Protein AF-A0A6B3HXG4-F1 (afdb_monomer_lite)

Radius of gyration: 17.67 Å; chains: 1; bounding box: 47×29×45 Å

Foldseek 3Di:
DADDPDPDRDDDDDDPDPCPLVDPDPDPVNQEDEAEDAECALVPVVLVVQVVSCVPRNHQEYEYEYQEYAYDPVSVVVVVVSCVVSNHHYHYDYNYYHYDDDDPCNVVVVVVVVVVVVD

Sequence (119 aa):
FEEAHSHATSHLLLPENPGLLAGGGTGSDASVLVLVDDEFSTGNTVLNTIRALHESHPRERYVIVALVDMRSAGDRDRLTAFAAEIGARVDLVTRSSGTVTLPEGVLERGQALVAAQEA

Structure (mmCIF, N/CA/C/O backbone):
data_AF-A0A6B3HXG4-F1
#
_entry.id   AF-A0A6B3HXG4-F1
#
loop_
_atom_site.group_PDB
_atom_site.id
_atom_site.type_symbol
_atom_site.label_atom_id
_atom_site.label_alt_id
_atom_site.label_comp_id
_atom_site.label_asym_id
_atom_site.label_entity_id
_atom_site.label_seq_id
_atom_site.pdbx_PDB_ins_code
_atom_site.Cartn_x
_atom_site.Cartn_y
_atom_site.Cartn_z
_atom_site.occupancy
_atom_site.B_iso_or_equiv
_atom_site.auth_seq_id
_atom_site.auth_comp_id
_atom_site.auth_asym_id
_atom_site.auth_atom_id
_atom_site.pdbx_PDB_model_num
ATOM 1 N N . PHE A 1 1 ? 4.402 11.882 -0.280 1.00 63.53 1 PHE A N 1
ATOM 2 C CA . PHE A 1 1 ? 3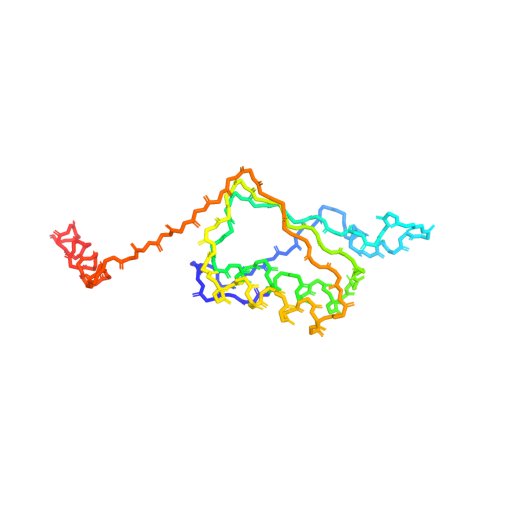.053 11.870 -0.892 1.00 63.53 1 PHE A CA 1
ATOM 3 C C . PHE A 1 1 ? 2.028 12.216 0.180 1.00 63.53 1 PHE A C 1
ATOM 5 O O . PHE A 1 1 ? 2.400 12.252 1.353 1.00 63.53 1 PHE A O 1
ATOM 12 N N . GLU A 1 2 ? 0.785 12.507 -0.208 1.00 52.22 2 GLU A N 1
ATOM 13 C CA . GLU A 1 2 ? -0.294 12.813 0.738 1.00 52.22 2 GLU A CA 1
ATOM 14 C C . GLU A 1 2 ? -1.168 11.586 0.999 1.00 52.22 2 GLU A C 1
ATOM 16 O O . GLU A 1 2 ? -1.520 10.871 0.062 1.00 52.22 2 GLU A O 1
ATOM 21 N N . GLU A 1 3 ? -1.524 11.348 2.261 1.00 54.12 3 GLU A N 1
ATOM 22 C CA . GLU A 1 3 ? -2.421 10.260 2.638 1.00 54.12 3 GLU A CA 1
ATOM 23 C C . GLU A 1 3 ? -3.464 10.645 3.683 1.00 54.12 3 GLU A C 1
ATOM 25 O O . GLU A 1 3 ? -3.188 11.389 4.620 1.00 54.12 3 GLU A O 1
ATOM 30 N N . ALA A 1 4 ? -4.674 10.100 3.531 1.00 49.00 4 ALA A N 1
ATOM 31 C CA . ALA A 1 4 ? -5.860 10.528 4.273 1.00 49.00 4 ALA A CA 1
ATOM 32 C C . ALA A 1 4 ? -6.004 9.936 5.692 1.00 49.00 4 ALA A C 1
ATOM 34 O O . ALA A 1 4 ? -7.053 10.114 6.310 1.00 49.00 4 ALA A O 1
ATOM 35 N N . HIS A 1 5 ? -5.002 9.230 6.230 1.00 47.88 5 HIS A N 1
ATOM 36 C CA . HIS A 1 5 ? -5.182 8.415 7.446 1.00 47.88 5 HIS A CA 1
ATOM 37 C C . HIS A 1 5 ? -4.106 8.565 8.530 1.00 47.88 5 HIS A C 1
ATOM 39 O O . HIS A 1 5 ? -3.957 7.688 9.373 1.00 47.88 5 HIS A O 1
ATOM 45 N N . SER A 1 6 ? -3.405 9.697 8.589 1.00 45.28 6 SER A N 1
ATOM 46 C CA . SER A 1 6 ? -2.519 10.008 9.716 1.00 45.28 6 SER A CA 1
ATOM 47 C C . SER A 1 6 ? -2.683 11.472 10.130 1.00 45.28 6 SER A C 1
ATOM 49 O O . SER A 1 6 ? -2.967 12.332 9.297 1.00 45.28 6 SER A O 1
ATOM 51 N N . HIS A 1 7 ? -2.490 11.775 11.419 1.00 51.09 7 HIS A N 1
ATOM 52 C CA . HIS A 1 7 ? -2.444 13.148 11.946 1.00 51.09 7 HIS A CA 1
ATOM 53 C C . HIS A 1 7 ? -1.401 14.039 11.228 1.00 51.09 7 HIS A C 1
ATOM 55 O O . HIS A 1 7 ? -1.450 15.261 11.356 1.00 51.09 7 HIS A O 1
ATOM 61 N N . ALA A 1 8 ? -0.502 13.440 10.439 1.00 53.88 8 ALA A N 1
ATOM 62 C CA . ALA A 1 8 ? 0.290 14.083 9.401 1.00 53.88 8 ALA A CA 1
ATOM 63 C C . ALA A 1 8 ? -0.105 13.529 8.017 1.00 53.88 8 ALA A C 1
ATOM 65 O O . ALA A 1 8 ? 0.193 12.381 7.683 1.00 53.88 8 ALA A O 1
ATOM 66 N N . THR A 1 9 ? -0.760 14.347 7.192 1.00 60.44 9 THR A N 1
ATOM 67 C CA . THR A 1 9 ? -1.120 13.980 5.811 1.00 60.44 9 THR A CA 1
ATOM 68 C C . THR A 1 9 ? 0.111 13.843 4.914 1.00 60.44 9 THR A C 1
ATOM 70 O O . THR A 1 9 ? 0.087 13.091 3.943 1.00 60.44 9 THR A O 1
ATOM 73 N N . SER A 1 10 ? 1.208 14.523 5.255 1.00 64.25 10 SER A N 1
ATOM 74 C CA . SER A 1 10 ? 2.459 14.518 4.496 1.00 64.25 10 SER A CA 1
ATOM 75 C C . SER A 1 10 ? 3.390 13.381 4.909 1.00 64.25 10 SER A C 1
ATOM 77 O O . SER A 1 10 ? 3.860 13.332 6.043 1.00 64.25 10 SER A O 1
ATOM 79 N N . HIS A 1 11 ? 3.749 12.535 3.944 1.00 69.31 11 HIS A N 1
ATOM 80 C CA . HIS A 1 11 ? 4.771 11.501 4.097 1.00 69.31 11 HIS A CA 1
ATOM 81 C C . HIS A 1 11 ? 6.056 11.923 3.376 1.00 69.31 11 HIS A C 1
ATOM 83 O O . HIS A 1 11 ? 6.038 12.183 2.164 1.00 69.31 11 HIS A O 1
ATOM 89 N N . LEU A 1 12 ? 7.165 11.989 4.121 1.00 76.94 12 LEU A N 1
ATOM 90 C CA . LEU A 1 12 ? 8.499 12.327 3.618 1.00 76.94 12 LEU A CA 1
ATOM 91 C C . LEU A 1 12 ? 9.377 11.075 3.541 1.00 76.94 12 LEU A C 1
ATOM 93 O O . LEU A 1 12 ? 9.409 10.274 4.470 1.00 76.94 12 LEU A O 1
ATOM 97 N N . LEU A 1 13 ? 10.137 10.949 2.455 1.00 74.94 13 LEU A N 1
ATOM 98 C CA . LEU A 1 13 ? 11.210 9.965 2.323 1.00 74.94 13 LEU A CA 1
ATOM 99 C C . LEU A 1 13 ? 12.536 10.692 2.541 1.00 74.94 13 LEU A C 1
ATOM 101 O O . LEU A 1 13 ? 12.900 11.558 1.748 1.00 74.94 13 LEU A O 1
ATOM 105 N N . LEU A 1 14 ? 13.232 10.367 3.630 1.00 80.81 14 LEU A N 1
ATOM 106 C CA . LEU A 1 14 ? 14.426 11.086 4.086 1.00 80.81 14 LEU A CA 1
ATOM 107 C C . LEU A 1 14 ? 15.634 10.141 4.157 1.00 80.81 14 LEU A C 1
ATOM 109 O O . LEU A 1 14 ? 16.072 9.787 5.253 1.00 80.81 14 LEU A O 1
ATOM 113 N N . PRO A 1 15 ? 16.162 9.674 3.012 1.00 76.69 15 PRO A N 1
ATOM 114 C CA . PRO A 1 15 ? 17.366 8.862 3.026 1.00 76.69 15 PRO A CA 1
ATOM 115 C C . PRO A 1 15 ? 18.561 9.709 3.482 1.00 76.69 15 PRO A C 1
ATOM 117 O O . PRO A 1 15 ? 18.754 10.826 3.006 1.00 76.69 15 PRO A O 1
ATOM 120 N N . GLU A 1 16 ? 19.396 9.159 4.366 1.00 81.50 16 GLU A N 1
ATOM 121 C CA . GLU A 1 16 ? 20.636 9.815 4.813 1.00 81.50 16 GLU A CA 1
ATOM 122 C C . GLU A 1 16 ? 21.573 10.117 3.631 1.00 81.50 16 GLU A C 1
ATOM 124 O O . GLU A 1 16 ? 22.223 11.159 3.586 1.00 81.50 16 GLU A O 1
ATOM 129 N N . ASN A 1 17 ? 21.590 9.227 2.633 1.00 80.75 17 ASN A N 1
ATOM 130 C CA . ASN A 1 17 ? 22.252 9.443 1.355 1.00 80.75 17 ASN A CA 1
ATOM 131 C C . ASN A 1 17 ? 21.224 9.877 0.288 1.00 80.75 17 ASN A C 1
ATOM 133 O O . ASN A 1 17 ? 20.439 9.037 -0.160 1.00 80.75 17 ASN A O 1
ATOM 137 N N . PRO A 1 18 ? 21.259 11.128 -0.209 1.00 75.88 18 PRO A N 1
ATOM 138 C CA . PRO A 1 18 ? 20.359 11.591 -1.271 1.00 75.88 18 PRO A CA 1
ATOM 139 C C . PRO A 1 18 ? 20.470 10.782 -2.573 1.00 75.88 18 PRO A C 1
ATOM 141 O O . PRO A 1 18 ? 19.511 10.683 -3.334 1.00 75.88 18 PRO A O 1
ATOM 144 N N . GLY A 1 19 ? 21.631 10.169 -2.825 1.00 77.12 19 GLY A N 1
ATOM 145 C CA . GLY A 1 19 ? 21.877 9.309 -3.980 1.00 77.12 19 GLY A CA 1
ATOM 146 C C . GLY A 1 19 ? 21.334 7.885 -3.839 1.00 77.12 19 GLY A C 1
ATOM 147 O O . GLY A 1 19 ? 21.399 7.131 -4.808 1.00 77.12 19 GLY A O 1
ATOM 148 N N . LEU A 1 20 ? 20.787 7.508 -2.673 1.00 78.69 20 LEU A N 1
ATOM 149 C CA . LEU A 1 20 ? 20.285 6.154 -2.406 1.00 78.69 20 LEU A CA 1
ATOM 150 C C . LEU A 1 20 ? 19.257 5.709 -3.453 1.00 78.69 20 LEU A C 1
ATOM 152 O O . LEU A 1 20 ? 19.297 4.577 -3.925 1.00 78.69 20 LEU A O 1
ATOM 156 N N . LEU A 1 21 ? 18.356 6.617 -3.836 1.00 79.00 21 LEU A N 1
ATOM 157 C CA . LEU A 1 21 ? 17.313 6.348 -4.826 1.00 79.00 21 LEU A CA 1
ATOM 158 C C . LEU A 1 21 ? 17.774 6.649 -6.259 1.00 79.00 21 LEU A C 1
ATOM 160 O O . LEU A 1 21 ? 17.284 6.023 -7.194 1.00 79.00 21 LEU A O 1
ATOM 164 N N . ALA A 1 22 ? 18.756 7.536 -6.442 1.00 73.44 22 ALA A N 1
ATOM 165 C CA . ALA A 1 22 ? 19.298 7.898 -7.754 1.00 73.44 22 ALA A CA 1
ATOM 166 C C . ALA A 1 22 ? 20.167 6.791 -8.385 1.00 73.44 22 ALA A C 1
ATOM 168 O O . ALA A 1 22 ? 20.437 6.814 -9.586 1.00 73.44 22 ALA A O 1
ATOM 169 N N . GLY A 1 23 ? 20.605 5.811 -7.588 1.00 60.78 23 GLY A N 1
ATOM 170 C CA . GLY A 1 23 ? 21.367 4.656 -8.048 1.00 60.78 23 GLY A CA 1
ATOM 171 C C . GLY A 1 23 ? 20.536 3.704 -8.910 1.00 60.78 23 GLY A C 1
ATOM 172 O O . GLY A 1 23 ? 19.969 2.730 -8.414 1.00 60.78 23 GLY A O 1
ATOM 173 N N . GLY A 1 24 ? 20.509 3.949 -10.217 1.00 55.53 24 GLY A N 1
ATOM 174 C CA . GLY A 1 24 ? 20.371 2.900 -11.225 1.00 55.53 24 GLY A CA 1
ATOM 175 C C . GLY A 1 24 ? 21.739 2.256 -11.433 1.00 55.53 24 GLY A C 1
ATOM 176 O O . GLY A 1 24 ? 22.438 2.571 -12.391 1.00 55.53 24 GLY A O 1
ATOM 177 N N . GLY A 1 25 ? 22.183 1.436 -10.477 1.00 48.56 25 GLY A N 1
ATOM 178 C CA . GLY A 1 25 ? 23.403 0.650 -10.631 1.00 48.56 25 GLY A CA 1
ATOM 179 C C . GLY A 1 25 ? 23.334 -0.173 -11.916 1.00 48.56 25 GLY A C 1
ATOM 180 O O . GLY A 1 25 ? 22.321 -0.796 -12.220 1.00 48.56 25 GLY A O 1
ATOM 181 N N . THR A 1 26 ? 24.408 -0.156 -12.694 1.00 44.62 26 THR A N 1
ATOM 182 C CA . THR A 1 26 ? 24.570 -0.972 -13.894 1.00 44.62 26 THR A CA 1
ATOM 183 C C . THR A 1 26 ? 24.757 -2.439 -13.488 1.00 44.62 26 THR A C 1
ATOM 185 O O . THR A 1 26 ? 25.866 -2.959 -13.436 1.00 44.62 26 THR A O 1
ATOM 188 N N . GLY A 1 27 ? 23.653 -3.094 -13.129 1.00 51.31 27 GLY A N 1
ATOM 189 C CA . GLY A 1 27 ? 23.589 -4.481 -12.672 1.00 51.31 27 GLY A CA 1
ATOM 190 C C . GLY A 1 27 ? 22.197 -4.830 -12.130 1.00 51.31 27 GLY A C 1
ATOM 191 O O . GLY A 1 27 ? 21.452 -3.947 -11.712 1.00 51.31 27 GLY A O 1
ATOM 192 N N . SER A 1 28 ? 21.843 -6.120 -12.128 1.00 50.38 28 SER A N 1
ATOM 193 C CA . SER A 1 28 ? 20.509 -6.635 -11.757 1.00 50.38 28 SER A CA 1
ATOM 194 C C . SER A 1 28 ? 20.008 -6.208 -10.371 1.00 50.38 28 SER A C 1
ATOM 196 O O . SER A 1 28 ? 18.801 -6.195 -10.144 1.00 50.38 28 SER A O 1
ATOM 198 N N . ASP A 1 29 ? 20.904 -5.826 -9.459 1.00 51.44 29 ASP A N 1
ATOM 199 C CA . ASP A 1 29 ? 20.582 -5.542 -8.054 1.00 51.44 29 ASP A CA 1
ATOM 200 C C . ASP A 1 29 ? 20.055 -4.118 -7.802 1.00 51.44 29 ASP A C 1
ATOM 202 O O . ASP A 1 29 ? 19.452 -3.863 -6.764 1.00 51.44 29 ASP A O 1
ATOM 206 N N . ALA A 1 30 ? 20.197 -3.190 -8.756 1.00 61.25 30 ALA A N 1
ATOM 207 C CA . ALA A 1 30 ? 19.625 -1.842 -8.641 1.00 61.25 30 ALA A CA 1
ATOM 208 C C . ALA A 1 30 ? 18.142 -1.753 -9.061 1.00 61.25 30 ALA A C 1
ATOM 210 O O . ALA A 1 30 ? 17.534 -0.680 -9.018 1.00 61.25 30 ALA A O 1
ATOM 211 N N . SER A 1 31 ? 17.558 -2.875 -9.484 1.00 76.75 31 SER A N 1
ATOM 212 C CA . SER A 1 31 ? 16.191 -2.962 -10.009 1.00 76.75 31 SER A CA 1
ATOM 213 C C . SER A 1 31 ? 15.133 -3.265 -8.942 1.00 76.75 31 SER A C 1
ATOM 215 O O . SER A 1 31 ? 13.940 -3.122 -9.221 1.00 76.75 31 SER A O 1
ATOM 217 N N . VAL A 1 32 ? 15.555 -3.677 -7.736 1.00 88.19 32 VAL A N 1
ATOM 218 C CA . VAL A 1 32 ? 14.667 -4.128 -6.657 1.00 88.19 32 VAL A CA 1
ATOM 219 C C . VAL A 1 32 ? 14.672 -3.134 -5.504 1.00 88.19 32 VAL A C 1
ATOM 221 O O . VAL A 1 32 ? 15.719 -2.853 -4.927 1.00 88.19 32 VAL A O 1
ATOM 224 N N . LEU A 1 33 ? 13.491 -2.653 -5.118 1.00 90.44 33 LEU A N 1
ATOM 225 C CA . LEU A 1 33 ? 13.307 -1.886 -3.888 1.00 90.44 33 LEU A CA 1
ATOM 226 C C . LEU A 1 33 ? 12.501 -2.691 -2.869 1.00 90.44 33 LEU A C 1
ATOM 228 O O . LEU A 1 33 ? 11.417 -3.182 -3.181 1.00 90.44 33 LEU A O 1
ATOM 232 N N . VAL A 1 34 ? 13.018 -2.793 -1.644 1.00 92.81 34 VAL A N 1
ATOM 233 C CA . VAL A 1 34 ? 12.336 -3.460 -0.530 1.00 92.81 34 VAL A CA 1
ATOM 234 C C . VAL A 1 34 ? 11.747 -2.412 0.411 1.00 92.81 34 VAL A C 1
ATOM 236 O O . VAL A 1 34 ? 12.471 -1.544 0.895 1.00 92.81 34 VAL A O 1
ATOM 239 N N . LEU A 1 35 ? 10.445 -2.498 0.672 1.00 93.31 35 LEU A N 1
ATOM 240 C CA . LEU A 1 35 ? 9.723 -1.684 1.649 1.00 93.31 35 LEU A CA 1
ATOM 241 C C . LEU A 1 35 ? 9.332 -2.583 2.817 1.00 93.31 35 LEU A C 1
ATOM 243 O O . LEU A 1 35 ? 8.764 -3.650 2.597 1.00 93.31 35 LEU A O 1
ATOM 247 N N . VAL A 1 36 ? 9.664 -2.175 4.038 1.00 93.44 36 VAL A N 1
ATOM 248 C CA . VAL A 1 36 ? 9.428 -2.973 5.245 1.00 93.44 36 VAL A CA 1
ATOM 249 C C . VAL A 1 36 ? 8.475 -2.221 6.155 1.00 93.44 36 VAL A C 1
ATOM 251 O O . VAL A 1 36 ? 8.711 -1.048 6.432 1.00 93.44 36 VAL A O 1
ATOM 254 N N . ASP A 1 37 ? 7.443 -2.912 6.621 1.00 91.25 37 ASP A N 1
ATOM 255 C CA . ASP A 1 37 ? 6.470 -2.404 7.583 1.00 91.25 37 ASP A CA 1
ATOM 256 C C . ASP A 1 37 ? 6.141 -3.477 8.635 1.00 91.25 37 ASP A C 1
ATOM 258 O O . ASP A 1 37 ? 6.542 -4.639 8.498 1.00 91.25 37 ASP A O 1
ATOM 262 N N . ASP A 1 38 ? 5.441 -3.120 9.706 1.00 93.19 38 ASP A N 1
ATOM 263 C CA . ASP A 1 38 ? 4.973 -4.103 10.685 1.00 93.19 38 ASP A CA 1
ATOM 264 C C . ASP A 1 38 ? 3.702 -4.824 10.208 1.00 93.19 38 ASP A C 1
ATOM 266 O O . ASP A 1 38 ? 3.624 -6.056 10.288 1.00 93.19 38 ASP A O 1
ATOM 270 N N . GLU A 1 39 ? 2.752 -4.108 9.614 1.00 93.38 39 GLU A N 1
ATOM 271 C CA . GLU A 1 39 ? 1.508 -4.664 9.086 1.00 93.38 39 GLU A CA 1
ATOM 272 C C . GLU A 1 39 ? 1.168 -4.204 7.667 1.00 93.38 39 GLU A C 1
ATOM 274 O O . GLU A 1 39 ? 1.610 -3.174 7.170 1.00 93.38 39 GLU A O 1
ATOM 279 N N . PHE A 1 40 ? 0.334 -4.995 6.991 1.00 93.31 40 PHE A N 1
ATOM 280 C CA . PHE A 1 40 ? -0.210 -4.653 5.687 1.00 93.31 40 PHE A CA 1
ATOM 281 C C . PHE A 1 40 ? -1.738 -4.726 5.709 1.00 93.31 40 PHE A C 1
ATOM 283 O O . PHE A 1 40 ? -2.320 -5.797 5.538 1.00 93.31 40 PHE A O 1
ATOM 290 N N . SER A 1 41 ? -2.389 -3.585 5.963 1.00 91.25 41 SER A N 1
ATOM 291 C CA . SER A 1 41 ? -3.842 -3.475 6.168 1.00 91.25 41 SER A CA 1
ATOM 292 C C . SER A 1 41 ? -4.619 -3.248 4.864 1.00 91.25 41 SER A C 1
ATOM 294 O O . SER A 1 41 ? -4.909 -4.204 4.161 1.00 91.25 41 SER A O 1
ATOM 296 N N . THR A 1 42 ? -4.955 -2.009 4.493 1.00 91.00 42 THR A N 1
ATOM 297 C CA . THR A 1 42 ? -5.546 -1.696 3.168 1.00 91.00 42 THR A CA 1
ATOM 298 C C . THR A 1 42 ? -4.486 -1.616 2.068 1.00 91.00 42 THR A C 1
ATOM 300 O O . THR A 1 42 ? -4.794 -1.703 0.880 1.00 91.00 42 THR A O 1
ATOM 303 N N . GLY A 1 43 ? -3.228 -1.426 2.471 1.00 90.69 43 GLY A N 1
ATOM 304 C CA . GLY A 1 43 ? -2.074 -1.270 1.596 1.00 90.69 43 GLY A CA 1
ATOM 305 C C . GLY A 1 43 ? -1.917 0.113 0.964 1.00 90.69 43 GLY A C 1
ATOM 306 O O . GLY A 1 43 ? -0.907 0.333 0.302 1.00 90.69 43 GLY A O 1
ATOM 307 N N . ASN A 1 44 ? -2.847 1.052 1.179 1.00 91.44 44 ASN A N 1
ATOM 308 C CA . ASN A 1 44 ? -2.802 2.375 0.543 1.00 91.44 44 ASN A CA 1
ATOM 309 C C . ASN A 1 44 ? -1.447 3.078 0.756 1.00 91.44 44 ASN A C 1
ATOM 311 O O . ASN A 1 44 ? -0.860 3.541 -0.223 1.00 91.44 44 ASN A O 1
ATOM 315 N N . THR A 1 45 ? -0.900 3.042 1.979 1.00 88.25 45 THR A N 1
ATOM 316 C CA . THR A 1 45 ? 0.350 3.744 2.330 1.00 88.25 45 THR A CA 1
ATOM 317 C C . THR A 1 45 ? 1.517 3.276 1.501 1.00 88.25 45 THR A C 1
ATOM 319 O O . THR A 1 45 ? 2.227 4.083 0.893 1.00 88.25 45 THR A O 1
ATOM 322 N N . VAL A 1 46 ? 1.683 1.963 1.384 1.00 91.94 46 VAL A N 1
ATOM 323 C CA . VAL A 1 46 ? 2.755 1.415 0.563 1.00 91.94 46 VAL A CA 1
ATOM 324 C C . VAL A 1 46 ? 2.508 1.678 -0.920 1.00 91.94 46 VAL A C 1
ATOM 326 O O . VAL A 1 46 ? 3.455 1.981 -1.635 1.00 91.94 46 VAL A O 1
ATOM 329 N N . LEU A 1 47 ? 1.260 1.602 -1.396 1.00 94.31 47 LEU A N 1
ATOM 330 C CA . LEU A 1 47 ? 0.938 1.824 -2.809 1.00 94.31 47 LEU A CA 1
ATOM 331 C C . LEU A 1 47 ? 1.252 3.264 -3.225 1.00 94.31 47 LEU A C 1
ATOM 333 O O . LEU A 1 47 ? 1.899 3.491 -4.247 1.00 94.31 47 LEU A O 1
ATOM 337 N N . ASN A 1 48 ? 0.859 4.233 -2.401 1.00 92.75 48 ASN A N 1
ATOM 338 C CA . ASN A 1 48 ? 1.147 5.644 -2.625 1.00 92.75 48 ASN A CA 1
ATOM 339 C C . ASN A 1 48 ? 2.650 5.942 -2.500 1.00 92.75 48 ASN A C 1
ATOM 341 O O . ASN A 1 48 ? 3.193 6.716 -3.292 1.00 92.75 48 ASN A O 1
ATOM 345 N N . THR A 1 49 ? 3.346 5.264 -1.580 1.00 91.81 49 THR A N 1
ATOM 346 C CA . THR A 1 49 ? 4.814 5.312 -1.477 1.00 91.81 49 THR A CA 1
ATOM 347 C C . THR A 1 49 ? 5.477 4.815 -2.756 1.00 91.81 49 THR A C 1
ATOM 349 O O . THR A 1 49 ? 6.320 5.511 -3.324 1.00 91.81 49 THR A O 1
ATOM 352 N N . ILE A 1 50 ? 5.086 3.628 -3.233 1.00 94.12 50 ILE A N 1
ATOM 353 C CA . ILE A 1 50 ? 5.629 3.029 -4.453 1.00 94.12 50 ILE A CA 1
ATOM 354 C C . ILE A 1 50 ? 5.346 3.935 -5.644 1.00 94.12 50 I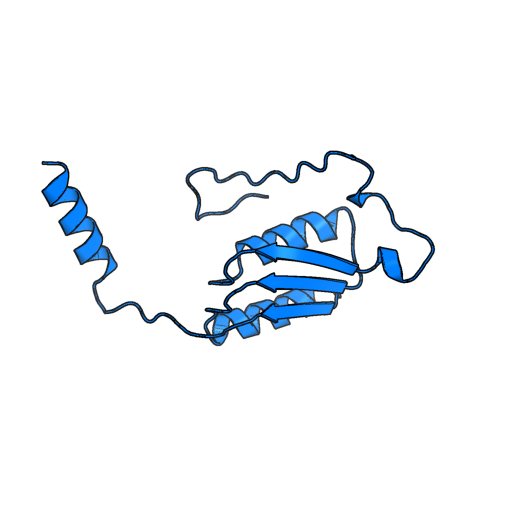LE A C 1
ATOM 356 O O . ILE A 1 50 ? 6.256 4.160 -6.428 1.00 94.12 50 ILE A O 1
ATOM 360 N N . ARG A 1 51 ? 4.138 4.496 -5.767 1.00 94.62 51 ARG A N 1
ATOM 361 C CA . ARG A 1 51 ? 3.783 5.401 -6.869 1.00 94.62 51 ARG A CA 1
ATOM 362 C C . ARG A 1 51 ? 4.702 6.617 -6.925 1.00 94.62 51 ARG A C 1
ATOM 364 O O . ARG A 1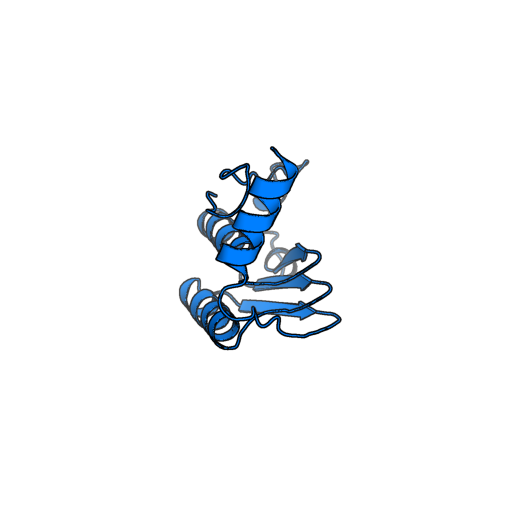 51 ? 5.341 6.843 -7.947 1.00 94.62 51 ARG A O 1
ATOM 371 N N . ALA A 1 52 ? 4.845 7.331 -5.810 1.00 91.38 52 ALA A N 1
ATOM 372 C CA . ALA A 1 52 ? 5.711 8.507 -5.734 1.00 91.38 52 ALA A CA 1
ATOM 373 C C . ALA A 1 52 ? 7.188 8.171 -6.024 1.00 91.38 52 ALA A C 1
ATOM 375 O O . ALA A 1 52 ? 7.914 8.937 -6.664 1.00 91.38 52 ALA A O 1
ATOM 376 N N . LEU A 1 53 ? 7.641 7.001 -5.568 1.00 90.38 53 LEU A N 1
ATOM 377 C CA . LEU A 1 53 ? 8.978 6.501 -5.872 1.00 90.38 53 LEU A CA 1
ATOM 378 C C . LEU A 1 53 ? 9.129 6.123 -7.342 1.00 90.38 53 LEU A C 1
ATOM 380 O O . LEU A 1 53 ? 10.142 6.455 -7.940 1.00 90.38 53 LEU A O 1
ATOM 384 N N . HIS A 1 54 ? 8.141 5.458 -7.928 1.00 91.88 54 HIS A N 1
ATOM 385 C CA . HIS A 1 54 ? 8.181 4.984 -9.304 1.00 91.88 54 HIS A CA 1
ATOM 386 C C . HIS A 1 54 ? 8.175 6.136 -10.314 1.00 91.88 54 HIS A C 1
ATOM 388 O O . HIS A 1 54 ? 8.896 6.078 -11.303 1.00 91.88 54 HIS A O 1
ATOM 394 N N . GLU A 1 55 ? 7.430 7.208 -10.034 1.00 91.06 55 GLU A N 1
ATOM 395 C CA . GLU A 1 55 ? 7.390 8.420 -10.865 1.00 91.06 55 GLU A CA 1
ATOM 396 C C . GLU A 1 55 ? 8.757 9.112 -10.985 1.00 91.06 55 GLU A C 1
ATOM 398 O O . GLU A 1 55 ? 9.075 9.684 -12.025 1.00 91.06 55 GLU A O 1
ATOM 403 N N . SER A 1 56 ? 9.571 9.065 -9.927 1.00 87.31 56 SER A N 1
ATOM 404 C CA . SER A 1 56 ? 10.870 9.749 -9.872 1.00 87.31 56 SER A CA 1
ATOM 405 C C . SER A 1 56 ? 12.063 8.819 -10.117 1.00 87.31 56 SER A C 1
ATOM 407 O O . SER A 1 56 ? 13.076 9.239 -10.673 1.00 87.31 56 SER A O 1
ATOM 409 N N . HIS A 1 57 ? 11.948 7.559 -9.700 1.00 87.12 57 HIS A N 1
ATOM 410 C CA . HIS A 1 57 ? 13.004 6.549 -9.676 1.00 87.12 57 HIS A CA 1
ATOM 411 C C . HIS A 1 57 ? 12.398 5.153 -9.939 1.00 87.12 57 HIS A C 1
ATOM 413 O O . HIS A 1 57 ? 12.297 4.336 -9.011 1.00 87.12 57 HIS A O 1
ATOM 419 N N . PRO A 1 58 ? 11.966 4.866 -11.182 1.00 89.62 58 PRO A N 1
ATOM 420 C CA . PRO A 1 58 ? 11.265 3.630 -11.512 1.00 89.62 58 PRO A CA 1
ATOM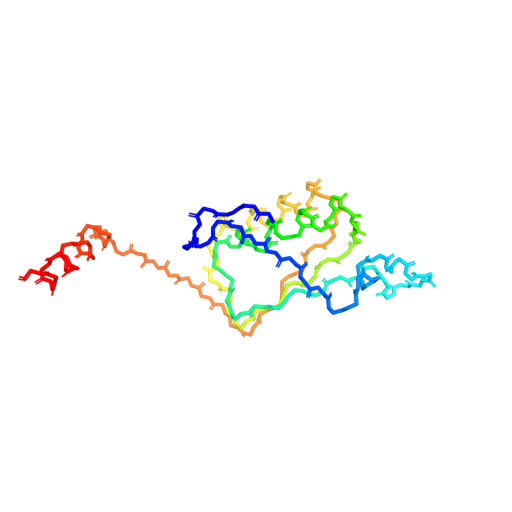 421 C C . PRO A 1 58 ? 12.110 2.395 -11.197 1.00 89.62 58 PRO A C 1
ATOM 423 O O . PRO A 1 58 ? 13.329 2.374 -11.387 1.00 89.62 58 PRO A O 1
ATOM 426 N N . ARG A 1 59 ? 11.439 1.348 -10.716 1.00 90.62 59 ARG A N 1
ATOM 427 C CA . ARG A 1 59 ? 12.023 0.033 -10.430 1.00 90.62 59 ARG A CA 1
ATOM 428 C C . ARG A 1 59 ? 11.278 -1.032 -11.210 1.00 90.62 59 ARG A C 1
ATOM 430 O O . ARG A 1 59 ? 10.063 -0.943 -11.368 1.00 90.62 59 ARG A O 1
ATOM 437 N N . GLU A 1 60 ? 12.000 -2.062 -11.633 1.00 91.44 60 GLU A N 1
ATOM 438 C CA . GLU A 1 60 ? 11.397 -3.243 -12.259 1.00 91.44 60 GLU A CA 1
ATOM 439 C C . GLU A 1 60 ? 10.659 -4.095 -11.222 1.00 91.44 60 GLU A C 1
ATOM 441 O O . GLU A 1 60 ? 9.702 -4.802 -11.552 1.00 91.44 60 GLU A O 1
ATOM 446 N N . ARG A 1 61 ? 11.099 -4.028 -9.957 1.00 93.50 61 ARG A N 1
ATOM 447 C CA . ARG A 1 61 ? 10.548 -4.830 -8.872 1.00 93.50 61 ARG A CA 1
ATOM 448 C C . ARG A 1 61 ? 10.468 -4.074 -7.548 1.00 93.50 61 ARG A C 1
ATOM 450 O O . ARG A 1 61 ? 11.436 -3.474 -7.087 1.00 93.50 61 ARG A O 1
ATOM 457 N N . TYR A 1 62 ? 9.331 -4.223 -6.886 1.00 95.50 62 TYR A N 1
ATOM 458 C CA . TYR A 1 62 ? 9.101 -3.831 -5.504 1.00 95.50 62 TYR A CA 1
ATOM 459 C C . TYR A 1 62 ? 8.800 -5.078 -4.675 1.00 95.50 62 TYR A C 1
ATOM 461 O O . TYR A 1 62 ? 8.037 -5.947 -5.097 1.00 95.50 62 TYR A O 1
ATOM 469 N N . VAL A 1 63 ? 9.401 -5.173 -3.495 1.00 96.50 63 VAL A N 1
ATOM 470 C CA . VAL A 1 63 ? 9.095 -6.214 -2.514 1.00 96.50 63 VAL A CA 1
ATOM 471 C C . VAL A 1 63 ? 8.615 -5.531 -1.248 1.00 96.50 63 VAL A C 1
ATOM 473 O O . VAL A 1 63 ? 9.345 -4.753 -0.646 1.00 96.50 63 VAL A O 1
ATOM 476 N N . ILE A 1 64 ? 7.391 -5.825 -0.843 1.00 96.31 64 ILE A N 1
ATOM 477 C CA . ILE A 1 64 ? 6.834 -5.378 0.426 1.00 96.31 64 ILE A CA 1
ATOM 478 C C . ILE A 1 64 ? 7.057 -6.503 1.432 1.00 96.31 64 ILE A C 1
ATOM 480 O O . ILE A 1 64 ? 6.753 -7.663 1.150 1.00 96.31 64 ILE A O 1
ATOM 484 N N . VAL A 1 65 ? 7.598 -6.175 2.597 1.00 97.12 65 VAL A N 1
ATOM 485 C CA . VAL A 1 65 ? 7.812 -7.107 3.701 1.00 97.12 65 VAL A CA 1
ATOM 486 C C . VAL A 1 65 ? 7.014 -6.609 4.892 1.00 97.12 65 VAL A C 1
ATOM 488 O O . VAL A 1 65 ? 7.210 -5.478 5.318 1.00 97.12 65 VAL A O 1
ATOM 491 N N . ALA A 1 66 ? 6.141 -7.453 5.432 1.00 95.56 66 ALA A N 1
ATOM 492 C CA . ALA A 1 66 ? 5.387 -7.137 6.641 1.00 95.56 66 ALA A CA 1
ATOM 493 C C . ALA A 1 66 ? 5.341 -8.326 7.603 1.00 95.56 66 ALA A C 1
ATOM 495 O O . ALA A 1 66 ? 5.497 -9.481 7.198 1.00 95.56 66 ALA A O 1
ATOM 496 N N . LEU A 1 67 ? 5.105 -8.087 8.892 1.00 96.88 67 LEU A N 1
ATOM 497 C CA . LEU A 1 67 ? 4.899 -9.192 9.831 1.00 96.88 67 LEU A CA 1
ATOM 498 C C . LEU A 1 67 ? 3.542 -9.862 9.581 1.00 96.88 67 LEU A C 1
ATOM 500 O O . LEU A 1 67 ? 3.454 -11.092 9.628 1.00 96.88 67 LEU A O 1
ATOM 504 N N . VAL A 1 68 ? 2.506 -9.083 9.259 1.00 96.25 68 VAL A N 1
ATOM 505 C CA . VAL A 1 68 ? 1.144 -9.584 9.030 1.00 96.25 68 VAL A CA 1
ATOM 506 C C . VAL A 1 68 ? 0.487 -8.970 7.786 1.00 96.25 68 VAL A C 1
ATOM 508 O O . VAL A 1 68 ? 0.522 -7.762 7.593 1.00 96.25 68 VAL A O 1
ATOM 511 N N . ASP A 1 69 ? -0.135 -9.805 6.945 1.00 96.06 69 ASP A N 1
ATOM 512 C CA . ASP A 1 69 ? -1.041 -9.371 5.864 1.00 96.06 69 ASP A CA 1
ATOM 513 C C . ASP A 1 69 ? -2.491 -9.447 6.352 1.00 96.06 69 ASP A C 1
ATOM 515 O O . ASP A 1 69 ? -3.000 -10.539 6.619 1.00 96.06 69 ASP A O 1
ATOM 519 N N . MET A 1 70 ? -3.152 -8.300 6.466 1.00 95.12 70 MET A N 1
ATOM 520 C CA . MET A 1 70 ? -4.524 -8.162 6.962 1.00 95.12 70 MET A CA 1
ATOM 521 C C . MET A 1 70 ? -5.527 -7.782 5.866 1.00 95.12 70 MET A C 1
ATOM 523 O O . MET A 1 70 ? -6.695 -7.515 6.161 1.00 95.12 70 MET A O 1
ATOM 527 N N . ARG A 1 71 ? -5.088 -7.767 4.602 1.00 94.25 71 ARG A N 1
ATOM 528 C CA . ARG A 1 71 ? -5.900 -7.328 3.465 1.00 94.25 71 ARG A CA 1
ATOM 529 C C . ARG A 1 71 ? -7.170 -8.141 3.274 1.00 94.25 71 ARG A C 1
ATOM 531 O O . ARG A 1 71 ? -7.184 -9.376 3.362 1.00 94.25 71 ARG A O 1
ATOM 538 N N . SER A 1 72 ? -8.223 -7.439 2.865 1.00 94.00 72 SER A N 1
ATOM 539 C CA . SER A 1 72 ? -9.402 -8.065 2.274 1.00 94.00 72 SER A CA 1
ATOM 540 C C . SER A 1 72 ? -9.078 -8.649 0.889 1.00 94.00 72 SER A C 1
ATOM 542 O O . SER A 1 72 ? -8.010 -8.412 0.324 1.00 94.00 72 SER A O 1
ATOM 544 N N . ALA A 1 73 ? -10.002 -9.415 0.302 1.00 93.44 73 ALA A N 1
ATOM 545 C CA . ALA A 1 73 ? -9.859 -9.846 -1.092 1.00 93.44 73 ALA A CA 1
ATOM 546 C C . ALA A 1 73 ? -9.755 -8.643 -2.054 1.00 93.44 73 ALA A C 1
ATOM 548 O O . ALA A 1 73 ? -8.871 -8.620 -2.903 1.00 93.44 73 ALA A O 1
ATOM 549 N N . GLY A 1 74 ? -10.567 -7.600 -1.844 1.00 95.12 74 GLY A N 1
ATOM 550 C CA . GLY A 1 74 ? -10.547 -6.404 -2.691 1.00 95.12 74 GLY A CA 1
ATOM 551 C C . GLY A 1 74 ? -9.235 -5.617 -2.616 1.00 95.12 74 GLY A C 1
ATOM 552 O O . GLY A 1 74 ? -8.785 -5.073 -3.621 1.00 95.12 74 GLY A O 1
ATOM 553 N N . ASP A 1 75 ? -8.571 -5.590 -1.457 1.00 95.31 75 ASP A N 1
ATOM 554 C CA . ASP A 1 75 ? -7.258 -4.937 -1.331 1.00 95.31 75 ASP A CA 1
ATOM 555 C C . ASP A 1 75 ? -6.138 -5.759 -1.995 1.00 95.31 75 ASP A C 1
ATOM 557 O O . ASP A 1 75 ? -5.144 -5.199 -2.465 1.00 95.31 75 ASP A O 1
ATOM 561 N N . ARG A 1 76 ? -6.293 -7.088 -2.089 1.00 94.69 76 ARG A N 1
ATOM 562 C CA . ARG A 1 76 ? -5.380 -7.940 -2.870 1.00 94.69 76 ARG A CA 1
ATOM 563 C C . ARG A 1 76 ? -5.513 -7.655 -4.362 1.00 94.69 76 ARG A C 1
ATOM 565 O O . ARG A 1 76 ? -4.496 -7.413 -5.009 1.00 94.69 76 ARG A O 1
ATOM 572 N N . ASP A 1 77 ? -6.741 -7.588 -4.868 1.00 96.94 77 ASP A N 1
ATOM 573 C CA . ASP A 1 77 ? -7.010 -7.255 -6.271 1.00 96.94 77 ASP A CA 1
ATOM 574 C C . ASP A 1 77 ? -6.486 -5.856 -6.625 1.00 96.94 77 ASP A C 1
ATOM 576 O O . ASP A 1 77 ? -5.892 -5.660 -7.687 1.00 96.94 77 ASP A O 1
ATOM 580 N N . ARG A 1 78 ? -6.623 -4.889 -5.704 1.00 96.75 78 ARG A N 1
ATOM 581 C CA . ARG A 1 78 ? -6.075 -3.536 -5.872 1.00 96.75 78 ARG A CA 1
ATOM 582 C C . ARG A 1 78 ? -4.553 -3.542 -6.020 1.00 96.75 78 ARG A C 1
ATOM 584 O O . ARG A 1 78 ? -4.044 -2.830 -6.880 1.00 96.75 78 ARG A O 1
ATOM 591 N N . LEU A 1 79 ? -3.826 -4.351 -5.240 1.00 96.38 79 LEU A N 1
ATOM 592 C CA . LEU A 1 79 ? -2.371 -4.496 -5.397 1.00 96.38 79 LEU A CA 1
ATOM 593 C C . LEU A 1 79 ? -2.012 -5.071 -6.776 1.00 96.38 79 LEU A C 1
ATOM 595 O O . LEU A 1 79 ? -1.088 -4.580 -7.422 1.00 96.38 79 LEU A O 1
ATOM 599 N N . THR A 1 80 ? -2.739 -6.090 -7.241 1.00 96.94 80 THR A N 1
ATOM 600 C CA . THR A 1 80 ? -2.510 -6.688 -8.566 1.00 96.94 80 THR A CA 1
ATOM 601 C C . THR A 1 80 ? -2.763 -5.686 -9.690 1.00 96.94 80 THR A C 1
ATOM 603 O O . THR A 1 80 ? -1.938 -5.565 -10.596 1.00 96.94 80 THR A O 1
ATOM 606 N N . ALA A 1 81 ? -3.864 -4.935 -9.618 1.00 98.12 81 ALA A N 1
ATOM 607 C CA . ALA A 1 81 ? -4.178 -3.887 -10.584 1.00 98.12 81 ALA A CA 1
ATOM 608 C C . ALA A 1 81 ? -3.117 -2.777 -10.581 1.00 98.12 81 ALA A C 1
ATOM 610 O O . ALA A 1 81 ? -2.660 -2.363 -11.642 1.00 98.12 81 ALA A O 1
ATOM 611 N N . PHE A 1 82 ? -2.673 -2.356 -9.396 1.00 97.88 82 PHE A N 1
ATOM 612 C CA . PHE A 1 82 ? -1.616 -1.364 -9.235 1.00 97.88 82 PHE A CA 1
ATOM 613 C C . PHE A 1 82 ? -0.292 -1.809 -9.871 1.00 97.88 82 PHE A C 1
ATOM 615 O O . PHE A 1 82 ? 0.340 -1.030 -10.577 1.00 97.88 82 PHE A O 1
ATOM 622 N N . ALA A 1 83 ? 0.130 -3.059 -9.658 1.00 97.62 83 ALA A N 1
ATOM 623 C CA . ALA A 1 83 ? 1.363 -3.583 -10.249 1.00 97.62 83 ALA A CA 1
ATOM 624 C C . ALA A 1 83 ? 1.317 -3.541 -11.789 1.00 97.62 83 ALA A C 1
ATOM 626 O O . ALA A 1 83 ? 2.286 -3.143 -12.437 1.00 97.62 83 ALA A O 1
ATOM 627 N N . ALA A 1 84 ? 0.164 -3.893 -12.370 1.00 97.94 84 ALA A N 1
ATOM 628 C CA . ALA A 1 84 ? -0.065 -3.784 -13.807 1.00 97.94 84 ALA A CA 1
ATOM 629 C C . ALA A 1 84 ? -0.075 -2.322 -14.290 1.00 97.94 84 ALA A C 1
ATOM 631 O O . ALA A 1 84 ? 0.503 -2.034 -15.335 1.00 97.94 84 ALA A O 1
ATOM 632 N N . GLU A 1 85 ? -0.685 -1.407 -13.528 1.00 97.75 85 GLU A N 1
ATOM 633 C CA . GLU A 1 85 ? -0.742 0.032 -13.829 1.00 97.75 85 GLU A CA 1
ATOM 634 C C . GLU A 1 85 ? 0.657 0.647 -13.969 1.00 97.75 85 GLU A C 1
ATOM 636 O O . GLU A 1 85 ? 0.909 1.376 -14.926 1.00 97.75 85 GLU A O 1
ATOM 641 N N . ILE A 1 86 ? 1.574 0.330 -13.051 1.00 96.38 86 ILE A N 1
ATOM 642 C CA . ILE A 1 86 ? 2.937 0.884 -13.066 1.00 96.38 86 ILE A CA 1
ATOM 643 C C . ILE A 1 86 ? 3.920 0.073 -13.925 1.00 96.38 86 ILE A C 1
ATOM 645 O O . ILE A 1 86 ? 5.084 0.439 -14.032 1.00 96.38 86 ILE A O 1
ATOM 649 N N . GLY A 1 87 ? 3.491 -1.047 -14.518 1.00 96.19 87 GLY A N 1
ATOM 650 C CA . GLY A 1 87 ? 4.360 -1.895 -15.339 1.00 96.19 87 GLY A CA 1
ATOM 651 C C . GLY A 1 87 ? 5.533 -2.524 -14.575 1.00 96.19 87 GLY A C 1
ATOM 652 O O . GLY A 1 87 ? 6.562 -2.823 -15.179 1.00 96.19 87 GLY A O 1
ATOM 653 N N . ALA A 1 88 ? 5.392 -2.731 -13.262 1.00 94.94 88 ALA A N 1
ATOM 654 C CA . ALA A 1 88 ? 6.437 -3.280 -12.401 1.00 94.94 88 ALA A CA 1
ATOM 655 C C . ALA A 1 88 ? 5.936 -4.499 -11.624 1.00 94.94 88 ALA A C 1
ATOM 657 O O . ALA A 1 88 ? 4.756 -4.630 -11.295 1.00 94.94 88 ALA A O 1
ATOM 658 N N . ARG A 1 89 ? 6.854 -5.399 -11.269 1.00 95.81 89 ARG A N 1
ATOM 659 C CA . ARG A 1 89 ? 6.535 -6.522 -10.388 1.00 95.81 89 ARG A CA 1
ATOM 660 C C . ARG A 1 89 ? 6.411 -6.024 -8.951 1.00 95.81 89 ARG A C 1
ATOM 662 O O . ARG A 1 89 ? 7.334 -5.395 -8.445 1.00 95.81 89 ARG A O 1
ATOM 669 N N . VAL A 1 90 ? 5.326 -6.374 -8.265 1.00 96.88 90 VAL A N 1
ATOM 670 C CA . VAL A 1 90 ? 5.153 -6.081 -6.836 1.00 96.88 90 VAL A CA 1
ATOM 671 C C . VAL A 1 90 ? 4.873 -7.381 -6.091 1.00 96.88 90 VAL A C 1
ATOM 673 O O . VAL A 1 90 ? 3.831 -8.001 -6.290 1.00 96.88 90 VAL A O 1
ATOM 676 N N . ASP A 1 91 ? 5.817 -7.811 -5.256 1.00 96.19 91 ASP A N 1
ATOM 677 C CA . ASP A 1 91 ? 5.657 -8.980 -4.390 1.00 96.19 91 ASP A CA 1
ATOM 678 C C . ASP A 1 91 ? 5.353 -8.538 -2.954 1.00 96.19 91 ASP A C 1
ATOM 680 O O . ASP A 1 91 ? 5.885 -7.534 -2.485 1.00 96.19 91 ASP A O 1
ATOM 684 N N . LEU A 1 92 ? 4.559 -9.330 -2.233 1.00 96.25 92 LEU A N 1
ATOM 685 C CA . LEU A 1 92 ? 4.386 -9.206 -0.786 1.00 96.25 92 LEU A CA 1
ATOM 686 C C . LEU A 1 92 ? 4.921 -10.468 -0.103 1.00 96.25 92 LEU A C 1
ATOM 688 O O . LEU A 1 92 ? 4.555 -11.582 -0.478 1.00 96.25 92 LEU A O 1
ATOM 692 N N . VAL A 1 93 ? 5.749 -10.285 0.921 1.00 97.56 93 VAL A N 1
ATOM 693 C CA . VAL A 1 93 ? 6.257 -11.343 1.795 1.00 97.56 93 VAL A CA 1
ATOM 694 C C . VAL A 1 93 ? 5.797 -11.050 3.214 1.00 97.56 93 VAL A C 1
ATOM 696 O O . VAL A 1 93 ? 6.158 -10.019 3.778 1.00 97.56 93 VAL A O 1
ATOM 699 N N . THR A 1 94 ? 5.030 -11.963 3.810 1.00 97.19 94 THR A N 1
ATOM 700 C CA . THR A 1 94 ? 4.613 -11.832 5.209 1.00 97.19 94 THR A CA 1
ATOM 701 C C . THR A 1 94 ? 4.830 -13.095 6.019 1.00 97.19 94 THR A C 1
ATOM 703 O O . THR A 1 94 ? 4.896 -14.203 5.483 1.00 97.19 94 THR A O 1
ATOM 706 N N . ARG A 1 95 ? 4.962 -12.923 7.339 1.00 97.44 95 ARG A N 1
ATOM 707 C CA . ARG A 1 95 ? 5.086 -14.044 8.280 1.00 97.44 95 ARG A CA 1
ATOM 708 C C . ARG A 1 95 ? 3.727 -14.665 8.611 1.00 97.44 95 ARG A C 1
ATOM 710 O O . ARG A 1 95 ? 3.637 -15.883 8.731 1.00 97.44 95 ARG A O 1
ATOM 717 N N . SER A 1 96 ? 2.697 -13.836 8.751 1.00 96.81 96 SER A N 1
ATOM 718 C CA . SER A 1 96 ? 1.331 -14.245 9.081 1.00 96.81 96 SER A CA 1
ATOM 719 C C . SER A 1 96 ? 0.320 -13.585 8.144 1.00 96.81 96 SER A C 1
ATOM 721 O O . SER A 1 96 ? 0.595 -12.548 7.539 1.00 96.81 96 SER A O 1
ATOM 723 N N . SER A 1 97 ? -0.875 -14.165 8.041 1.00 95.12 97 SER A N 1
ATOM 724 C CA . SER A 1 97 ? -2.006 -13.540 7.352 1.00 95.12 97 SER A CA 1
ATOM 725 C C . SER A 1 97 ? -3.293 -13.704 8.155 1.00 95.12 97 SER A C 1
ATOM 727 O O . SER A 1 97 ? -3.449 -14.671 8.902 1.00 95.12 97 SER A O 1
ATOM 729 N N . GLY A 1 98 ? -4.197 -12.741 8.021 1.00 92.94 98 GLY A N 1
ATOM 730 C CA . GLY A 1 98 ? -5.490 -12.722 8.689 1.00 92.94 98 GLY A CA 1
ATOM 731 C C . GLY A 1 98 ? -6.416 -11.673 8.084 1.00 92.94 98 GLY A C 1
ATOM 732 O O . GLY A 1 98 ? -6.091 -11.036 7.088 1.00 92.94 98 GLY A O 1
ATOM 733 N N . THR A 1 99 ? -7.587 -11.499 8.683 1.00 89.56 99 THR A N 1
ATOM 734 C CA . THR A 1 99 ? -8.536 -10.442 8.312 1.00 89.56 99 THR A CA 1
ATOM 735 C C . THR A 1 99 ? -9.220 -9.926 9.564 1.00 89.56 99 THR A C 1
ATOM 737 O O . THR A 1 99 ? -9.619 -10.726 10.412 1.00 89.56 99 THR A O 1
ATOM 740 N N . VAL A 1 100 ? -9.416 -8.612 9.662 1.00 87.06 100 VAL A N 1
ATOM 741 C CA . VAL A 1 100 ? -10.249 -8.005 10.707 1.00 87.06 100 VAL A CA 1
ATOM 742 C C . VAL A 1 100 ? -11.618 -7.696 10.130 1.00 87.06 100 VAL A C 1
ATOM 744 O O . VAL A 1 100 ? -11.739 -7.048 9.096 1.00 87.06 100 VAL A O 1
ATOM 747 N N . THR A 1 101 ? -12.656 -8.173 10.811 1.00 86.94 101 THR A N 1
ATOM 748 C CA . THR A 1 101 ? -14.041 -7.797 10.523 1.00 86.94 101 THR A CA 1
ATOM 749 C C . THR A 1 101 ? -14.503 -6.840 11.603 1.00 86.94 101 THR A C 1
ATOM 751 O O . THR A 1 101 ? -14.486 -7.176 12.788 1.00 86.94 101 THR A O 1
ATOM 754 N N . LEU A 1 102 ? -14.907 -5.646 11.189 1.00 88.38 102 LEU A N 1
ATOM 755 C CA . LEU A 1 102 ? -15.481 -4.657 12.082 1.00 88.38 102 LEU A CA 1
ATOM 756 C C . LEU A 1 102 ? -16.963 -4.982 12.307 1.00 88.38 102 LEU A C 1
ATOM 758 O O . LEU A 1 102 ? -17.703 -5.108 11.329 1.00 88.38 102 LEU A O 1
ATOM 762 N N . PRO A 1 103 ? -17.416 -5.138 13.563 1.00 92.06 103 PRO A N 1
ATOM 763 C CA . PRO A 1 103 ? -18.830 -5.328 13.845 1.00 92.06 103 PRO A CA 1
ATOM 764 C C . PRO A 1 103 ? -19.657 -4.116 13.406 1.00 92.06 103 PRO A C 1
ATOM 766 O O . PRO A 1 103 ? -19.175 -2.982 13.418 1.00 92.06 103 PRO A O 1
ATOM 769 N N . GLU A 1 104 ? -20.933 -4.344 13.106 1.00 93.88 104 GLU A N 1
ATOM 770 C CA . GLU A 1 104 ? -21.868 -3.263 12.796 1.00 93.88 104 GLU A CA 1
ATOM 771 C C . GLU A 1 104 ? -21.904 -2.221 13.927 1.00 93.88 104 GLU A C 1
ATOM 773 O O . GLU A 1 104 ? -21.841 -2.552 15.120 1.00 93.88 104 GLU A O 1
ATOM 778 N N . GLY A 1 105 ? -21.940 -0.943 13.559 1.00 94.62 105 GLY A N 1
ATOM 779 C CA . GLY A 1 105 ? -22.011 0.158 14.514 1.00 94.62 105 GLY A CA 1
ATOM 780 C C . GLY A 1 105 ? -20.755 0.351 15.376 1.00 94.62 105 GLY A C 1
ATOM 781 O O . GLY A 1 105 ? -20.845 0.930 16.460 1.00 94.62 105 GLY A O 1
ATOM 782 N N . VAL A 1 106 ? -19.601 -0.241 15.025 1.00 95.06 106 VAL A N 1
ATOM 783 C CA . VAL A 1 106 ? -18.392 -0.143 15.868 1.00 95.06 106 VAL A CA 1
ATOM 784 C C . VAL A 1 106 ? -17.851 1.285 15.939 1.00 95.06 106 VAL A C 1
ATOM 786 O O . VAL A 1 106 ? -17.366 1.690 16.993 1.00 95.06 106 VAL A O 1
ATOM 789 N N . LEU A 1 107 ? -17.971 2.059 14.856 1.00 93.56 107 LEU A N 1
ATOM 790 C CA . LEU A 1 107 ? -17.464 3.427 14.796 1.00 93.56 107 LEU A CA 1
ATOM 791 C C . LEU A 1 107 ? -18.281 4.347 15.706 1.00 93.56 107 LEU A C 1
ATOM 793 O O . LEU A 1 107 ? -17.718 5.055 16.535 1.00 93.56 107 LEU A O 1
ATOM 797 N N . GLU A 1 108 ? -19.605 4.266 15.608 1.00 95.88 108 GLU A N 1
ATOM 798 C CA . GLU A 1 108 ? -20.554 5.029 16.414 1.00 95.88 108 GLU A CA 1
ATOM 799 C C . GLU A 1 108 ? -20.384 4.705 17.902 1.00 95.88 108 GLU A C 1
ATOM 801 O O . GLU A 1 108 ? -20.326 5.602 18.744 1.00 95.88 108 GLU A O 1
ATOM 806 N N . ARG A 1 109 ? -20.233 3.415 18.236 1.00 95.25 109 ARG A N 1
ATOM 807 C CA . ARG A 1 109 ? -19.964 2.975 19.613 1.00 95.25 109 ARG A CA 1
ATOM 808 C C . ARG A 1 109 ? -18.617 3.475 20.129 1.00 95.25 109 ARG A C 1
ATOM 810 O O . ARG A 1 109 ? -18.533 3.881 21.286 1.00 95.25 109 ARG A O 1
ATOM 817 N N . GLY A 1 110 ? -17.582 3.459 19.289 1.00 94.69 110 GLY A N 1
ATOM 818 C CA . GLY A 1 110 ? -16.264 3.989 19.633 1.00 94.69 110 GLY A CA 1
ATOM 819 C C . GLY A 1 110 ? -16.304 5.489 19.928 1.00 94.69 110 GLY A C 1
ATOM 820 O O . GLY A 1 110 ? -15.807 5.924 20.962 1.00 94.69 110 GLY A O 1
ATOM 821 N N . GLN A 1 111 ? -16.966 6.269 19.072 1.00 96.25 111 GLN A N 1
ATOM 822 C CA . GLN A 1 111 ? -17.137 7.713 19.261 1.00 96.25 111 GLN A CA 1
ATOM 823 C C . GLN A 1 111 ? -17.914 8.045 20.541 1.00 96.25 111 GLN A C 1
ATOM 825 O O . GLN A 1 111 ? -17.504 8.925 21.297 1.00 96.25 111 GLN A O 1
ATOM 830 N N . ALA A 1 112 ? -18.998 7.314 20.820 1.00 96.19 112 ALA A N 1
ATOM 831 C CA . ALA A 1 112 ? -19.777 7.494 22.043 1.00 96.19 112 ALA A CA 1
ATOM 832 C C . ALA A 1 112 ? -18.948 7.219 23.313 1.00 96.19 112 ALA A C 1
ATOM 834 O O . ALA A 1 112 ? -19.090 7.935 24.303 1.00 96.19 112 ALA A O 1
ATOM 835 N N . LEU A 1 113 ? -18.065 6.212 23.284 1.00 95.88 113 LEU A N 1
ATOM 836 C CA . LEU A 1 113 ? -17.169 5.901 24.400 1.00 95.88 113 LEU A CA 1
ATOM 837 C C . LEU A 1 113 ? -16.154 7.022 24.652 1.00 95.88 113 LEU A C 1
A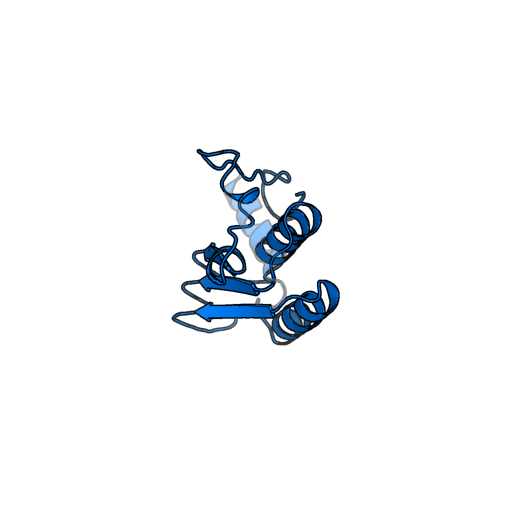TOM 839 O O . LEU A 1 113 ? -15.970 7.406 25.803 1.00 95.88 113 LEU A O 1
ATOM 843 N N . VAL A 1 114 ? -15.517 7.545 23.598 1.00 96.00 114 VAL A N 1
ATOM 844 C CA . VAL A 1 114 ? -14.552 8.655 23.713 1.00 96.00 114 VAL A CA 1
ATOM 845 C C . VAL A 1 114 ? -15.220 9.875 24.346 1.00 96.00 114 VAL A C 1
ATOM 847 O O . VAL A 1 114 ? -14.737 10.376 25.358 1.00 96.00 114 VAL A O 1
ATOM 850 N N . ALA A 1 115 ? -16.386 10.279 23.832 1.00 96.12 115 ALA A N 1
ATOM 851 C CA . ALA A 1 115 ? -17.131 11.420 24.360 1.00 96.12 115 ALA A CA 1
ATOM 852 C C . ALA A 1 115 ? -17.510 11.259 25.844 1.00 96.12 115 ALA A C 1
ATOM 854 O O . ALA A 1 115 ? -17.535 12.238 26.581 1.00 96.12 115 ALA A O 1
ATOM 855 N N . ALA A 1 116 ? -17.787 10.031 26.296 1.00 95.38 116 ALA A N 1
ATOM 856 C CA . ALA A 1 116 ? -18.113 9.749 27.692 1.00 95.38 116 ALA A CA 1
ATOM 857 C C . ALA A 1 116 ? -16.899 9.783 28.644 1.00 95.38 116 ALA A C 1
ATOM 859 O O . ALA A 1 116 ? -17.103 9.898 29.847 1.00 95.38 116 ALA A O 1
ATOM 860 N N . GLN A 1 117 ? -15.665 9.639 28.143 1.00 93.19 117 GLN A N 1
ATOM 861 C CA . GLN A 1 117 ? -14.435 9.691 28.954 1.00 93.19 117 GLN A CA 1
ATOM 862 C C . GLN A 1 117 ? -13.810 11.092 29.012 1.00 93.19 117 GLN A C 1
ATOM 864 O O . GLN A 1 117 ? -13.040 11.377 29.924 1.00 93.19 117 GLN A O 1
ATOM 869 N N . GLU A 1 118 ? -14.118 11.951 28.039 1.00 89.56 118 GLU A N 1
ATOM 870 C CA . GLU A 1 118 ? -13.637 13.340 27.980 1.00 89.56 118 GLU A CA 1
ATOM 871 C C . GLU A 1 118 ? -14.565 14.348 28.689 1.00 89.56 118 GLU A C 1
ATOM 873 O O . GLU A 1 118 ? -14.241 15.536 28.746 1.00 89.56 118 GLU A O 1
ATOM 878 N N . ALA A 1 119 ? -15.705 13.889 29.220 1.00 67.44 119 ALA A N 1
ATOM 879 C CA . ALA A 1 119 ? -16.681 14.679 29.981 1.00 67.44 119 ALA A CA 1
ATOM 880 C C . ALA A 1 119 ? -16.408 14.644 31.493 1.00 67.44 119 ALA A C 1
ATOM 882 O O . ALA A 1 119 ? -16.584 15.705 32.138 1.00 67.44 119 ALA A O 1
#

Secondary structure (DSSP, 8-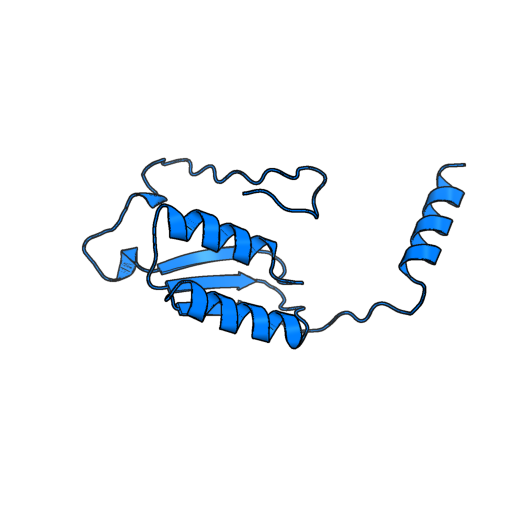state):
-B-TTSS--B-----SSGGGTT---SSGGGGEEEEE-SEESS-HHHHHHHHHHHHHS--SEEEEEEEEE---HHHHHHHHHHHHHTTSEEEEEEEEE----PPTTHHHHHHHHHHHH--

pLDDT: mean 85.75, std 15.11, range [44.62, 98.12]